Protein AF-A0A4Z1D6X9-F1 (afdb_monomer_lite)

InterPro domains:
  IPR009097 Cyclic phosphodiesterase [SSF55144] (43-127)

Structure (mmCIF, N/CA/C/O backbone):
data_AF-A0A4Z1D6X9-F1
#
_entry.id   AF-A0A4Z1D6X9-F1
#
loop_
_atom_site.group_PDB
_atom_site.id
_atom_site.type_symbol
_atom_site.label_atom_id
_atom_site.label_alt_id
_atom_site.label_comp_id
_atom_site.label_asym_id
_atom_site.label_entity_id
_atom_site.label_seq_id
_atom_site.pdbx_PDB_ins_code
_atom_site.Cartn_x
_atom_site.Cartn_y
_atom_site.Cartn_z
_atom_site.occupancy
_atom_site.B_iso_or_equiv
_atom_site.auth_seq_id
_atom_site.auth_comp_id
_atom_site.auth_asym_id
_atom_site.auth_atom_id
_atom_site.pdbx_PDB_model_num
ATOM 1 N N . MET A 1 1 ? -18.581 13.969 -8.361 1.00 32.69 1 MET A N 1
ATOM 2 C CA . MET A 1 1 ? -17.814 13.908 -7.101 1.00 32.69 1 MET A CA 1
ATOM 3 C C . MET A 1 1 ? -16.574 13.078 -7.394 1.00 32.69 1 MET A C 1
ATOM 5 O O . MET A 1 1 ? -16.764 11.910 -7.721 1.00 32.69 1 MET A O 1
ATOM 9 N N . PRO A 1 2 ? -15.353 13.636 -7.416 1.00 39.88 2 PRO A N 1
ATOM 10 C CA . PRO A 1 2 ? -14.165 12.798 -7.544 1.00 39.88 2 PRO A CA 1
ATOM 11 C C . PRO A 1 2 ? -14.148 11.840 -6.344 1.00 39.88 2 PRO A C 1
ATOM 13 O O . PRO A 1 2 ? -14.372 12.256 -5.207 1.00 39.88 2 PRO A O 1
ATOM 16 N N . GLY A 1 3 ? -14.051 10.541 -6.623 1.00 41.12 3 GLY A N 1
ATOM 17 C CA . GLY A 1 3 ? -14.199 9.493 -5.620 1.00 41.12 3 GLY A CA 1
ATOM 18 C C . GLY A 1 3 ? -13.049 9.544 -4.626 1.00 41.12 3 GLY A C 1
ATOM 19 O O . GLY A 1 3 ? -11.916 9.243 -4.984 1.00 41.12 3 GLY A O 1
ATOM 20 N N . VAL A 1 4 ? -13.347 9.921 -3.387 1.00 42.94 4 VAL A N 1
ATOM 21 C CA . VAL A 1 4 ? -12.392 9.843 -2.284 1.00 42.94 4 VAL A CA 1
ATOM 22 C C . VAL A 1 4 ? -12.178 8.371 -1.946 1.00 42.94 4 VAL A C 1
ATOM 24 O O . VAL A 1 4 ? -13.084 7.707 -1.438 1.00 42.94 4 VAL A O 1
ATOM 27 N N . LEU A 1 5 ? -10.987 7.853 -2.238 1.00 46.78 5 LEU A N 1
ATOM 28 C CA . LEU A 1 5 ? -10.574 6.523 -1.811 1.00 46.78 5 LEU A CA 1
ATOM 29 C C . LEU A 1 5 ? -9.956 6.644 -0.420 1.00 46.78 5 LEU A C 1
ATOM 31 O O . LEU A 1 5 ? -9.026 7.416 -0.198 1.00 46.78 5 LEU A O 1
ATOM 35 N N . ARG A 1 6 ? -10.487 5.875 0.529 1.00 55.25 6 ARG A N 1
ATOM 36 C CA . ARG A 1 6 ? -9.869 5.700 1.842 1.00 55.25 6 ARG A CA 1
ATOM 37 C C . ARG A 1 6 ? -9.105 4.388 1.831 1.00 55.25 6 ARG A C 1
ATOM 39 O O . ARG A 1 6 ? -9.693 3.341 1.571 1.00 55.25 6 ARG A O 1
ATOM 46 N N . VAL A 1 7 ? -7.799 4.455 2.057 1.00 56.22 7 VAL A N 1
ATOM 47 C CA . VAL A 1 7 ? -6.895 3.298 1.997 1.00 56.22 7 VAL A CA 1
ATOM 48 C C . VAL A 1 7 ? -6.182 3.178 3.333 1.00 56.22 7 VAL A C 1
ATOM 50 O O . VAL A 1 7 ? -5.858 4.193 3.940 1.00 56.22 7 VAL A O 1
ATOM 53 N N . VAL A 1 8 ? -5.932 1.954 3.799 1.00 54.38 8 VAL A N 1
ATOM 54 C CA . VAL A 1 8 ? -5.027 1.739 4.931 1.00 54.38 8 VAL A CA 1
ATOM 55 C C . VAL A 1 8 ? -3.627 1.451 4.398 1.00 54.38 8 VAL A C 1
ATOM 57 O O . VAL A 1 8 ? -3.445 0.528 3.602 1.00 54.38 8 VAL A O 1
ATOM 60 N N . GLN A 1 9 ? -2.648 2.253 4.807 1.00 56.88 9 GLN A N 1
ATOM 61 C CA . GLN A 1 9 ? -1.234 2.055 4.505 1.00 56.88 9 GLN A CA 1
ATOM 62 C C . GLN A 1 9 ? -0.450 1.722 5.772 1.00 56.88 9 GLN A C 1
ATOM 64 O O . GLN A 1 9 ? -0.833 2.078 6.880 1.00 56.88 9 GLN A O 1
ATOM 69 N N . PHE A 1 10 ? 0.666 1.031 5.596 1.00 50.34 10 PHE A N 1
ATOM 70 C CA . PHE A 1 10 ? 1.590 0.677 6.665 1.00 50.34 10 PHE A CA 1
ATOM 71 C C . PHE A 1 10 ? 2.829 1.563 6.543 1.00 50.34 10 PHE A C 1
ATOM 73 O O . PHE A 1 10 ? 3.422 1.612 5.462 1.00 50.34 10 PHE A O 1
ATOM 80 N N . ARG A 1 11 ? 3.201 2.272 7.616 1.00 44.44 11 ARG A N 1
ATOM 81 C CA . ARG A 1 11 ? 4.406 3.117 7.659 1.00 44.44 11 ARG A CA 1
ATOM 82 C C . ARG A 1 11 ? 5.425 2.612 8.681 1.00 44.44 11 ARG A C 1
ATOM 84 O O . ARG A 1 11 ? 5.118 1.794 9.547 1.00 44.44 11 ARG A O 1
ATOM 91 N N . ASP A 1 12 ? 6.636 3.133 8.517 1.00 33.41 12 ASP A N 1
ATOM 92 C CA . ASP A 1 12 ? 7.908 2.731 9.117 1.00 33.41 12 ASP A CA 1
ATOM 93 C C . ASP A 1 12 ? 8.486 1.441 8.535 1.00 33.41 12 ASP A C 1
ATOM 95 O O . ASP A 1 12 ? 7.811 0.429 8.345 1.00 33.41 12 ASP A O 1
ATOM 99 N N . ALA A 1 13 ? 9.763 1.517 8.165 1.00 29.91 13 ALA A N 1
ATOM 100 C CA . ALA A 1 13 ? 10.446 0.466 7.444 1.00 29.91 13 ALA A CA 1
ATOM 101 C C . ALA A 1 13 ? 11.910 0.276 7.894 1.00 29.91 13 ALA A C 1
ATOM 103 O O . ALA A 1 13 ? 12.824 0.586 7.146 1.00 29.91 13 ALA A O 1
ATOM 104 N N . GLU A 1 14 ? 12.114 -0.402 9.039 1.00 30.45 14 GLU A N 1
ATOM 105 C CA . GLU A 1 14 ? 13.304 -1.258 9.347 1.00 30.45 14 GLU A CA 1
ATOM 106 C C . GLU A 1 14 ? 13.014 -2.739 9.815 1.00 30.45 14 GLU A C 1
ATOM 108 O O . GLU A 1 14 ? 12.678 -2.959 10.957 1.00 30.45 14 GLU A O 1
ATOM 113 N N . GLY A 1 15 ? 13.050 -3.811 9.009 1.00 33.88 15 GLY A N 1
ATOM 114 C CA . GLY A 1 15 ? 12.368 -5.155 9.211 1.00 33.88 15 GLY A CA 1
ATOM 115 C C . GLY A 1 15 ? 11.987 -6.188 8.053 1.00 33.88 15 GLY A C 1
ATOM 116 O O . GLY A 1 15 ? 12.605 -7.237 7.982 1.00 33.88 15 GLY A O 1
ATOM 117 N N . ALA A 1 16 ? 10.970 -6.007 7.182 1.00 32.75 16 ALA A N 1
ATOM 118 C CA . ALA A 1 16 ? 10.480 -6.798 6.030 1.00 32.75 16 ALA A CA 1
ATOM 119 C C . ALA A 1 16 ? 11.434 -7.082 4.856 1.00 32.75 16 ALA A C 1
ATOM 121 O O . ALA A 1 16 ? 11.910 -6.162 4.192 1.00 32.75 16 ALA A O 1
ATOM 122 N N . VAL A 1 17 ? 11.553 -8.375 4.549 1.00 35.34 17 VAL A N 1
ATOM 123 C CA . VAL A 1 17 ? 12.313 -8.974 3.447 1.00 35.34 17 VAL A CA 1
ATOM 124 C C . VAL A 1 17 ? 11.608 -8.695 2.122 1.00 35.34 17 VAL A C 1
ATOM 126 O O . VAL A 1 17 ? 10.532 -9.227 1.855 1.00 35.34 17 VAL A O 1
ATOM 129 N N . LEU A 1 18 ? 12.236 -7.863 1.292 1.00 44.75 18 LEU A N 1
ATOM 130 C CA . LEU A 1 18 ? 11.832 -7.604 -0.089 1.00 44.75 18 LEU A CA 1
ATOM 131 C C . LEU A 1 18 ? 12.373 -8.718 -0.994 1.00 44.75 18 LEU A C 1
ATOM 133 O O . LEU A 1 18 ? 13.581 -8.817 -1.199 1.00 44.75 18 LEU A O 1
ATOM 137 N N . ALA A 1 19 ? 11.499 -9.577 -1.519 1.00 42.09 19 ALA A N 1
ATOM 138 C CA . ALA A 1 19 ? 11.876 -10.569 -2.530 1.00 42.09 19 ALA A CA 1
ATOM 139 C C . ALA A 1 19 ? 11.574 -10.070 -3.948 1.00 42.09 19 ALA A C 1
ATOM 141 O O . ALA A 1 19 ? 10.753 -9.164 -4.124 1.00 42.09 19 ALA A O 1
ATOM 142 N N . ARG A 1 20 ? 12.274 -10.682 -4.922 1.00 46.84 20 ARG A N 1
ATOM 143 C CA . ARG A 1 20 ? 12.343 -10.326 -6.353 1.00 46.84 20 ARG A CA 1
ATOM 144 C C . ARG A 1 20 ? 11.019 -9.763 -6.896 1.00 46.84 20 ARG A C 1
ATOM 146 O O . ARG A 1 20 ? 9.956 -10.276 -6.531 1.00 46.84 20 ARG A O 1
ATOM 153 N N . PRO A 1 21 ? 11.071 -8.765 -7.795 1.00 45.84 21 PRO A N 1
ATOM 154 C CA . PRO A 1 21 ? 9.869 -8.269 -8.450 1.00 45.84 21 PRO A CA 1
ATOM 155 C C . P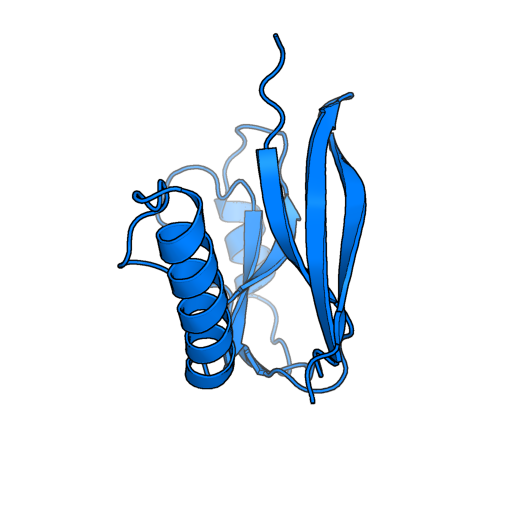RO A 1 21 ? 9.131 -9.441 -9.106 1.00 45.84 21 PRO A C 1
ATOM 157 O O . PRO A 1 21 ? 9.706 -10.192 -9.894 1.00 45.84 21 PRO A O 1
ATOM 160 N N . GLY A 1 22 ? 7.868 -9.638 -8.732 1.00 45.94 22 GLY A N 1
ATOM 161 C CA . GLY A 1 22 ? 7.003 -10.586 -9.422 1.00 45.94 22 GLY A CA 1
ATOM 162 C C . GLY A 1 22 ? 6.620 -10.003 -10.778 1.00 45.94 22 GLY A C 1
ATOM 163 O O . GLY A 1 22 ? 6.154 -8.865 -10.838 1.00 45.94 22 GLY A O 1
ATOM 164 N N . SER A 1 23 ? 6.803 -10.762 -11.857 1.00 44.12 23 SER A N 1
ATOM 165 C CA . SER A 1 23 ? 6.314 -10.376 -13.179 1.00 44.12 23 SER A CA 1
ATOM 166 C C . SER A 1 23 ? 4.787 -10.490 -13.209 1.00 44.12 23 SER A C 1
ATOM 168 O O . SER A 1 23 ? 4.211 -11.578 -13.185 1.00 44.12 23 SER A O 1
ATOM 170 N N . ALA A 1 24 ? 4.102 -9.348 -13.228 1.00 42.41 24 ALA A N 1
ATOM 171 C CA . ALA A 1 24 ? 2.705 -9.292 -13.638 1.00 42.41 24 ALA A CA 1
ATOM 172 C C . ALA A 1 24 ? 2.691 -9.266 -15.172 1.00 42.41 24 ALA A C 1
ATOM 174 O O . ALA A 1 24 ? 3.257 -8.361 -15.774 1.00 42.41 24 ALA A O 1
ATOM 175 N N . GLY A 1 25 ? 2.119 -10.294 -15.801 1.00 34.75 25 GLY A N 1
ATOM 176 C CA . GLY A 1 25 ? 2.254 -10.529 -17.240 1.00 34.75 25 GLY A CA 1
ATOM 177 C C . GLY A 1 25 ? 1.834 -9.362 -18.147 1.00 34.75 25 GLY A C 1
ATOM 178 O O . GLY A 1 25 ? 0.834 -8.702 -17.890 1.00 34.75 25 GLY A O 1
ATOM 179 N N . ALA A 1 26 ? 2.605 -9.184 -19.228 1.00 35.91 26 ALA A N 1
ATOM 180 C CA . ALA A 1 26 ? 2.327 -8.655 -20.579 1.00 35.91 26 ALA A CA 1
ATOM 181 C C . ALA A 1 26 ? 1.341 -7.482 -20.819 1.00 35.91 26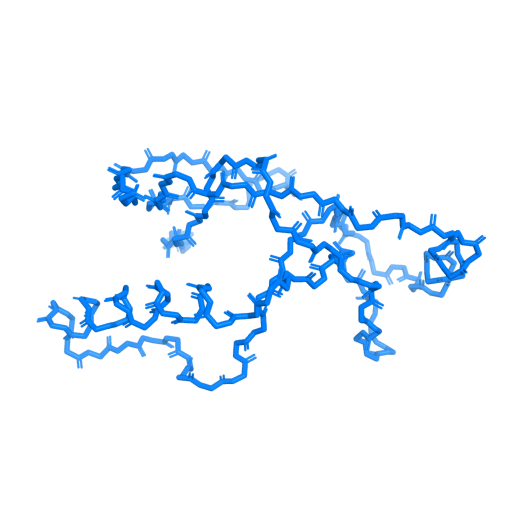 ALA A C 1
ATOM 183 O O . ALA A 1 26 ? 1.048 -7.156 -21.969 1.00 35.91 26 ALA A O 1
ATOM 184 N N . ARG A 1 27 ? 0.867 -6.776 -19.795 1.00 36.94 27 ARG A N 1
ATOM 185 C CA . ARG A 1 27 ? 0.319 -5.418 -19.912 1.00 36.94 27 ARG A CA 1
ATOM 186 C C . ARG A 1 27 ? 1.192 -4.514 -19.066 1.00 36.94 27 ARG A C 1
ATOM 188 O O . ARG A 1 27 ? 1.436 -4.861 -17.917 1.00 36.94 27 ARG A O 1
ATOM 195 N N . ALA A 1 28 ? 1.648 -3.406 -19.664 1.00 42.00 28 ALA A N 1
ATOM 196 C CA . ALA A 1 28 ? 2.564 -2.417 -19.096 1.00 42.00 28 ALA A CA 1
ATOM 197 C C . ALA A 1 28 ? 2.533 -2.440 -17.564 1.00 42.00 28 ALA A C 1
ATOM 199 O O . ALA A 1 28 ? 1.515 -2.070 -16.975 1.00 42.00 28 ALA A O 1
ATOM 200 N N . ALA A 1 29 ? 3.594 -2.938 -16.923 1.00 50.97 29 ALA A N 1
ATOM 201 C CA . ALA A 1 29 ? 3.721 -2.897 -15.480 1.00 50.97 29 ALA A CA 1
ATOM 202 C C . ALA A 1 29 ? 3.664 -1.422 -15.061 1.00 50.97 29 ALA A C 1
ATOM 204 O O . ALA A 1 29 ? 4.667 -0.718 -15.043 1.00 50.97 29 ALA A O 1
ATOM 205 N N . ARG A 1 30 ? 2.462 -0.932 -14.731 1.00 66.38 30 ARG A N 1
ATOM 206 C CA . ARG A 1 30 ? 2.230 0.450 -14.281 1.00 66.38 30 ARG A CA 1
ATOM 207 C C . ARG A 1 30 ? 2.896 0.722 -12.935 1.00 66.38 30 ARG A C 1
ATOM 209 O O . ARG A 1 30 ? 2.805 1.830 -12.418 1.00 66.38 30 ARG A O 1
ATOM 216 N N . ARG A 1 31 ? 3.523 -0.297 -12.343 1.00 74.94 31 ARG A N 1
ATOM 217 C CA . ARG A 1 31 ? 4.146 -0.249 -11.038 1.00 74.94 31 ARG A CA 1
ATOM 218 C C . ARG A 1 31 ? 5.215 -1.324 -10.887 1.00 74.94 31 ARG A C 1
ATOM 220 O O . ARG A 1 31 ? 4.933 -2.499 -11.108 1.00 74.94 31 ARG A O 1
ATOM 227 N N . ALA A 1 32 ? 6.389 -0.929 -10.413 1.00 80.19 32 ALA A N 1
ATOM 228 C CA . ALA A 1 32 ? 7.382 -1.849 -9.876 1.00 80.19 32 ALA A CA 1
ATOM 229 C C . ALA A 1 32 ? 7.158 -2.004 -8.366 1.00 80.19 32 ALA A C 1
ATOM 231 O O . ALA A 1 32 ? 6.923 -1.019 -7.659 1.00 80.19 32 ALA A O 1
ATOM 232 N N . ALA A 1 33 ? 7.213 -3.236 -7.868 1.00 83.81 33 ALA A N 1
ATOM 233 C CA . ALA A 1 33 ? 7.024 -3.538 -6.457 1.00 83.81 33 ALA A CA 1
ATOM 234 C C . ALA A 1 33 ? 7.877 -4.733 -6.030 1.00 83.81 33 ALA A C 1
ATOM 236 O O . ALA A 1 33 ? 8.150 -5.634 -6.824 1.00 83.81 33 ALA A O 1
ATOM 237 N N . PHE A 1 34 ? 8.238 -4.753 -4.756 1.00 83.00 34 PHE A N 1
ATOM 238 C CA . PHE A 1 34 ? 8.874 -5.887 -4.103 1.00 83.00 34 PHE A CA 1
ATOM 239 C C . PHE A 1 34 ? 7.858 -6.650 -3.264 1.00 83.00 34 PHE A C 1
ATOM 241 O O . PHE A 1 34 ? 7.003 -6.043 -2.619 1.00 83.00 34 PHE A O 1
ATOM 248 N N . SER A 1 35 ? 7.961 -7.977 -3.238 1.00 86.56 35 SER A N 1
ATOM 249 C CA . SER A 1 35 ? 7.096 -8.797 -2.381 1.00 86.56 35 SER A CA 1
ATOM 250 C C . SER A 1 35 ? 7.510 -8.635 -0.922 1.00 86.56 35 SER A C 1
ATOM 252 O O . SER A 1 35 ? 8.701 -8.718 -0.630 1.00 86.56 35 SER A O 1
ATOM 254 N N . ALA A 1 36 ? 6.553 -8.439 -0.015 1.00 86.50 36 ALA A N 1
ATOM 255 C CA . ALA A 1 36 ? 6.828 -8.377 1.417 1.00 86.50 36 ALA A CA 1
ATOM 256 C C . ALA A 1 36 ? 6.771 -9.788 2.017 1.00 86.50 36 ALA A C 1
ATOM 258 O O . ALA A 1 36 ? 5.742 -10.462 1.937 1.00 86.50 36 ALA A O 1
ATOM 259 N N . LEU A 1 37 ? 7.881 -10.236 2.607 1.00 84.25 37 LEU A N 1
ATOM 260 C CA . LEU A 1 37 ? 7.999 -11.548 3.237 1.00 84.25 37 LEU A CA 1
ATOM 261 C C . LEU A 1 37 ? 8.398 -11.443 4.725 1.00 84.25 37 LEU A C 1
ATOM 263 O O . LEU A 1 37 ? 9.208 -10.579 5.077 1.00 84.25 37 LEU A O 1
ATOM 267 N N . PRO A 1 38 ? 7.903 -12.362 5.583 1.00 84.94 38 PRO A N 1
ATOM 268 C CA . PRO A 1 38 ? 6.849 -13.343 5.296 1.00 84.94 38 PRO A CA 1
ATOM 269 C C . PRO A 1 38 ? 5.460 -12.671 5.202 1.00 84.94 38 PRO A C 1
ATOM 271 O O . PRO A 1 38 ? 5.213 -11.687 5.897 1.00 84.94 38 PRO A O 1
ATOM 274 N N . PRO A 1 39 ? 4.527 -13.193 4.383 1.00 81.44 39 PRO A N 1
ATOM 275 C CA . PRO A 1 39 ? 3.235 -12.537 4.158 1.00 81.44 39 PRO A CA 1
ATOM 276 C C . PRO A 1 39 ? 2.311 -12.571 5.388 1.00 81.44 39 PRO A C 1
ATOM 278 O O . PRO A 1 39 ? 1.544 -11.634 5.601 1.00 81.44 39 PRO A O 1
ATOM 281 N N . GLY A 1 40 ? 2.439 -13.595 6.242 1.00 84.94 40 GLY A N 1
ATOM 282 C CA . GLY A 1 40 ? 1.489 -13.869 7.326 1.00 84.94 40 GLY A CA 1
ATOM 283 C C . GLY A 1 40 ? 1.295 -12.727 8.329 1.00 84.94 40 GLY A C 1
ATOM 284 O O . GLY A 1 40 ? 0.180 -12.513 8.796 1.00 84.94 40 GLY A O 1
ATOM 285 N N . SER A 1 41 ? 2.341 -11.949 8.631 1.00 83.38 41 SER A N 1
ATOM 286 C CA . SER A 1 41 ? 2.219 -10.787 9.525 1.00 83.38 41 SER A CA 1
ATOM 287 C C . SER A 1 41 ? 1.359 -9.679 8.912 1.00 83.38 41 SER A C 1
ATOM 289 O O . SER A 1 41 ? 0.548 -9.076 9.607 1.00 83.38 41 SER A O 1
ATOM 291 N N . VAL A 1 42 ? 1.491 -9.436 7.605 1.00 87.62 42 VAL A N 1
ATOM 292 C CA . VAL A 1 42 ? 0.684 -8.434 6.892 1.00 87.62 42 VAL A CA 1
ATOM 293 C C . VAL A 1 42 ? -0.750 -8.935 6.709 1.00 87.62 42 VAL A C 1
ATOM 295 O O . VAL A 1 42 ? -1.698 -8.166 6.868 1.00 87.62 42 VAL A O 1
ATOM 298 N N . ASP A 1 43 ? -0.920 -10.231 6.441 1.00 89.81 43 ASP A N 1
ATOM 299 C CA . ASP A 1 43 ? -2.237 -10.858 6.307 1.00 89.81 43 ASP A CA 1
ATOM 300 C C . ASP A 1 43 ? -3.055 -10.756 7.601 1.00 89.81 43 ASP A C 1
ATOM 302 O O . ASP A 1 43 ? -4.250 -10.466 7.545 1.00 89.81 43 ASP A O 1
ATOM 306 N N . ALA A 1 44 ? -2.415 -10.924 8.765 1.00 89.75 44 ALA A N 1
ATOM 307 C CA . ALA A 1 44 ? -3.070 -10.783 10.064 1.00 89.75 44 ALA A CA 1
ATOM 308 C C . ALA A 1 44 ? -3.616 -9.363 10.282 1.00 89.75 44 ALA A C 1
ATOM 310 O O . ALA A 1 44 ? -4.783 -9.195 10.643 1.00 89.75 44 ALA A O 1
ATOM 311 N N . VAL A 1 45 ? -2.806 -8.336 10.001 1.00 89.50 45 VAL A N 1
ATOM 312 C CA . VAL A 1 45 ? -3.240 -6.941 10.159 1.00 89.50 45 VAL A CA 1
ATOM 313 C C . VAL A 1 45 ? -4.343 -6.593 9.157 1.00 89.50 45 VAL A C 1
ATOM 315 O O . VAL A 1 45 ? -5.353 -6.000 9.535 1.00 89.50 45 VAL A O 1
ATOM 318 N N . ARG A 1 46 ? -4.220 -7.033 7.896 1.00 91.25 46 ARG A N 1
ATOM 319 C CA . ARG A 1 46 ? -5.291 -6.880 6.899 1.00 91.25 46 ARG A CA 1
ATOM 320 C C . ARG A 1 46 ? -6.583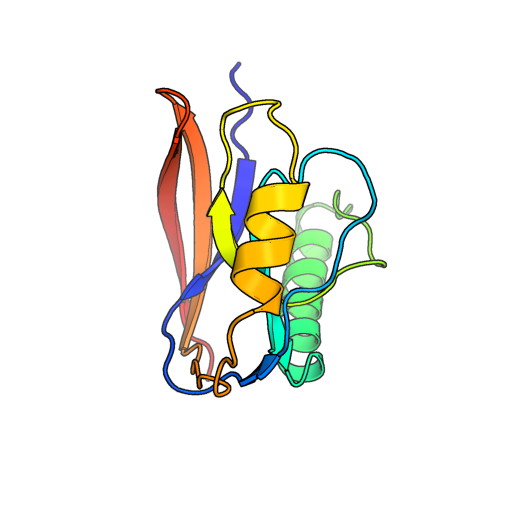 -7.563 7.348 1.00 91.25 46 ARG A C 1
ATOM 322 O O . ARG A 1 46 ? -7.655 -6.989 7.177 1.00 91.25 46 ARG A O 1
ATOM 329 N N . GLY A 1 47 ? -6.500 -8.769 7.906 1.00 92.31 47 GLY A N 1
ATOM 330 C CA . GLY A 1 47 ? -7.651 -9.499 8.435 1.00 92.31 47 GLY A CA 1
ATOM 331 C C . GLY A 1 47 ? -8.383 -8.711 9.520 1.00 92.31 47 GLY A C 1
ATOM 332 O O . GLY A 1 47 ? -9.598 -8.545 9.430 1.00 92.31 47 GLY A O 1
ATOM 333 N N . ALA A 1 48 ? -7.643 -8.154 10.482 1.00 91.88 48 ALA A N 1
ATOM 334 C CA . ALA A 1 48 ? -8.203 -7.323 11.547 1.00 91.88 48 ALA A CA 1
ATOM 335 C C . ALA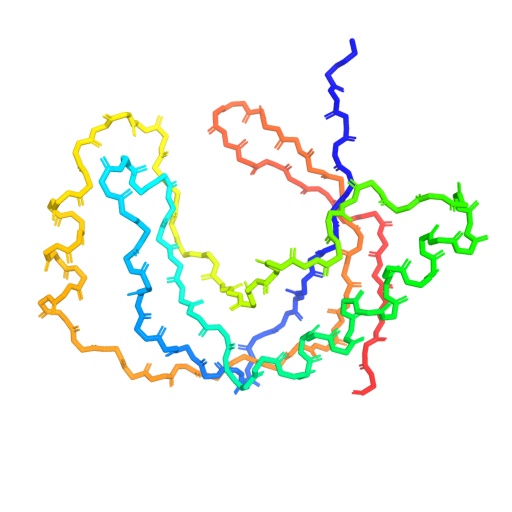 A 1 48 ? -8.882 -6.052 11.006 1.00 91.88 48 ALA A C 1
ATOM 337 O O . ALA A 1 48 ? -10.013 -5.751 11.384 1.00 91.88 48 ALA A O 1
ATOM 338 N N . ILE A 1 49 ? -8.239 -5.347 10.067 1.00 90.56 49 ILE A N 1
ATOM 339 C CA . ILE A 1 49 ? -8.815 -4.158 9.415 1.00 90.56 49 ILE A CA 1
ATOM 340 C C . ILE A 1 49 ? -10.111 -4.516 8.680 1.00 90.56 49 ILE A C 1
ATOM 342 O O . ILE A 1 49 ? -11.111 -3.817 8.815 1.00 90.56 49 ILE A O 1
ATOM 346 N N . ARG A 1 50 ? -10.121 -5.616 7.918 1.00 93.25 50 ARG A N 1
ATOM 347 C CA . ARG A 1 50 ? -11.322 -6.073 7.205 1.00 93.25 50 ARG A CA 1
ATOM 348 C C . ARG A 1 50 ? -12.455 -6.441 8.156 1.00 93.25 50 ARG A C 1
ATOM 350 O O . ARG A 1 50 ? -13.594 -6.102 7.857 1.00 93.25 50 ARG A O 1
ATOM 357 N N . GLY A 1 51 ? -12.147 -7.109 9.269 1.00 93.25 51 GLY A N 1
ATOM 358 C CA . GLY A 1 51 ? -13.121 -7.409 10.320 1.00 93.25 51 GLY A CA 1
ATOM 359 C C . GLY A 1 51 ? -13.767 -6.133 10.854 1.00 93.25 51 GLY A C 1
ATOM 360 O O . GLY A 1 51 ? -14.978 -5.985 10.762 1.00 93.25 51 GLY A O 1
ATOM 361 N N . ALA A 1 52 ? -12.947 -5.158 11.258 1.00 92.00 52 ALA A N 1
ATOM 362 C CA . ALA A 1 52 ? -13.430 -3.874 11.762 1.00 92.00 52 ALA A CA 1
ATOM 363 C C . ALA A 1 52 ? -14.271 -3.092 10.732 1.00 92.00 52 ALA A C 1
ATOM 365 O O . ALA A 1 52 ? -15.268 -2.469 11.089 1.00 92.00 52 ALA A O 1
ATOM 366 N N . ILE A 1 53 ? -13.905 -3.133 9.444 1.00 91.19 53 ILE A N 1
ATOM 367 C CA . ILE A 1 53 ? -14.724 -2.546 8.370 1.00 91.19 53 ILE A CA 1
ATOM 368 C C . ILE A 1 53 ? -16.081 -3.255 8.282 1.00 91.19 53 ILE A C 1
ATOM 370 O O . ILE A 1 53 ? -17.104 -2.584 8.175 1.00 91.19 53 ILE A O 1
ATOM 374 N N . GLY A 1 54 ? -16.094 -4.590 8.338 1.00 94.19 54 GLY A N 1
ATOM 375 C CA . GLY A 1 54 ? -17.320 -5.389 8.320 1.00 94.19 54 GLY A CA 1
ATOM 376 C C . GLY A 1 54 ? -18.236 -5.093 9.508 1.00 94.19 54 GLY A C 1
ATOM 377 O O . GLY A 1 54 ? -19.437 -4.941 9.312 1.00 94.19 54 GLY A O 1
ATOM 378 N N . ASP A 1 55 ? -17.674 -4.919 10.704 1.00 95.69 55 ASP A N 1
ATOM 379 C CA . ASP A 1 55 ? -18.436 -4.592 11.916 1.00 95.69 55 ASP A CA 1
ATOM 380 C C . ASP A 1 55 ? -19.155 -3.234 11.812 1.00 95.69 55 ASP A C 1
ATOM 382 O O . ASP A 1 55 ? -20.249 -3.065 12.349 1.00 95.69 55 ASP A O 1
ATOM 386 N N . VAL A 1 56 ? -18.555 -2.262 11.112 1.00 94.25 56 VAL A N 1
ATOM 387 C CA . VAL A 1 56 ? -19.102 -0.900 10.976 1.00 94.25 56 VAL A CA 1
ATOM 388 C C . VAL A 1 56 ? -20.008 -0.751 9.752 1.00 94.25 56 VAL A C 1
ATOM 390 O O . VAL A 1 56 ? -21.038 -0.083 9.832 1.00 94.25 56 VA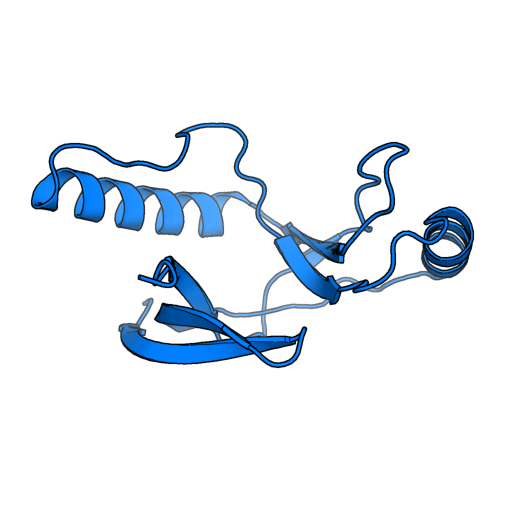L A O 1
ATOM 393 N N . LEU A 1 57 ? -19.626 -1.324 8.607 1.00 93.50 57 LEU A N 1
ATOM 394 C CA . LEU A 1 57 ? -20.311 -1.119 7.324 1.00 93.50 57 LEU A CA 1
ATOM 395 C C . LEU A 1 57 ? -21.224 -2.283 6.917 1.00 93.50 57 LEU A C 1
ATOM 397 O O . LEU A 1 57 ? -21.997 -2.137 5.973 1.00 93.50 57 LEU A O 1
ATOM 401 N N . GLY A 1 58 ? -21.128 -3.442 7.572 1.00 92.44 58 GLY A N 1
ATOM 402 C CA . GLY A 1 58 ? -21.845 -4.673 7.216 1.00 92.44 58 GLY A CA 1
ATOM 403 C C . GLY A 1 58 ? -21.288 -5.396 5.983 1.00 92.44 58 GLY A C 1
ATOM 404 O O . GLY A 1 58 ? -21.318 -6.623 5.923 1.00 92.44 58 GLY A O 1
ATOM 405 N N . GLU A 1 59 ? -20.726 -4.663 5.020 1.00 90.75 59 GLU A N 1
ATOM 406 C CA . GLU A 1 59 ? -20.082 -5.209 3.825 1.00 90.75 59 GLU A CA 1
ATOM 407 C C . GLU A 1 59 ? -18.667 -4.643 3.648 1.00 90.75 59 GLU A C 1
ATOM 409 O O . GLU A 1 59 ? -18.427 -3.442 3.787 1.00 90.75 59 GLU A O 1
ATOM 414 N N . VAL A 1 60 ? -17.719 -5.522 3.305 1.00 92.12 60 VAL A N 1
ATOM 415 C CA . VAL A 1 60 ? -16.342 -5.135 2.979 1.00 92.12 60 VAL A CA 1
ATOM 416 C C . VAL A 1 60 ? -16.186 -5.091 1.454 1.00 92.12 60 VAL A C 1
ATOM 418 O O . VAL A 1 60 ? -16.174 -6.153 0.832 1.00 92.12 60 VAL A O 1
ATOM 421 N N . PRO A 1 61 ? -16.002 -3.907 0.840 1.00 82.44 61 PRO A N 1
ATOM 422 C CA . PRO A 1 61 ? -16.022 -3.756 -0.620 1.00 82.44 61 PRO A CA 1
ATOM 423 C C . PRO A 1 61 ? -14.823 -4.397 -1.343 1.00 82.44 61 PRO A C 1
ATOM 425 O O . PRO A 1 61 ? -14.872 -4.642 -2.545 1.00 82.44 61 PRO A O 1
ATOM 428 N N . GLU A 1 62 ? -13.721 -4.670 -0.640 1.00 83.81 62 GLU A N 1
ATOM 429 C CA . GLU A 1 62 ? -12.537 -5.327 -1.205 1.00 83.81 62 GLU A CA 1
ATOM 430 C C . GLU A 1 62 ? -12.678 -6.865 -1.174 1.00 83.81 62 GLU A C 1
ATOM 432 O O . GLU A 1 62 ? -13.118 -7.432 -0.169 1.00 83.81 62 GLU A O 1
ATOM 437 N N . SER A 1 63 ? -12.197 -7.561 -2.214 1.00 88.50 63 SER A N 1
ATOM 438 C CA . SER A 1 63 ? -12.122 -9.034 -2.259 1.00 88.50 63 SER A CA 1
ATOM 439 C C . SER A 1 63 ? -11.398 -9.624 -1.045 1.00 88.50 63 SER A C 1
ATOM 441 O O . SER A 1 63 ? -10.334 -9.153 -0.646 1.00 88.50 63 SER A O 1
ATOM 443 N N . ALA A 1 64 ? -11.926 -10.706 -0.472 1.00 87.56 64 ALA A N 1
ATOM 444 C CA . ALA A 1 64 ? -11.264 -11.409 0.629 1.00 87.56 64 ALA A CA 1
ATOM 445 C C . ALA A 1 64 ? -9.958 -12.091 0.192 1.00 87.56 64 ALA A C 1
ATOM 447 O O . ALA A 1 64 ? -9.006 -12.163 0.972 1.00 87.56 64 ALA A O 1
ATOM 448 N N . THR A 1 65 ? -9.903 -12.544 -1.061 1.00 88.31 65 THR A N 1
ATOM 449 C CA . THR A 1 65 ? -8.816 -13.352 -1.620 1.00 88.31 65 THR A CA 1
ATOM 450 C C . THR A 1 65 ? -8.002 -12.572 -2.650 1.00 88.31 65 THR A C 1
ATOM 452 O O . THR A 1 65 ? -8.435 -11.544 -3.174 1.00 88.31 65 THR A O 1
ATOM 455 N N . GLY A 1 66 ? -6.800 -13.071 -2.948 1.00 85.44 66 GLY A N 1
ATOM 456 C CA . GLY A 1 66 ? -5.923 -12.501 -3.974 1.00 85.44 66 GLY A CA 1
ATOM 457 C C . GLY A 1 66 ? -5.044 -11.343 -3.498 1.00 85.44 66 GLY A C 1
ATOM 458 O O . GLY A 1 66 ? -4.237 -10.842 -4.282 1.00 85.44 66 GLY A O 1
ATOM 459 N N . PHE A 1 67 ? -5.142 -10.951 -2.225 1.00 87.44 67 PHE A N 1
ATOM 460 C CA . PHE A 1 67 ? -4.198 -10.017 -1.623 1.00 87.44 67 PHE A CA 1
ATOM 461 C C . PHE A 1 67 ? -2.787 -10.613 -1.613 1.00 87.44 67 PHE A C 1
ATOM 463 O O . PHE A 1 67 ? -2.585 -11.773 -1.258 1.00 87.44 67 PHE A O 1
ATOM 470 N N . ARG A 1 68 ? -1.813 -9.808 -2.037 1.00 87.94 68 ARG A N 1
ATOM 471 C CA . ARG A 1 68 ? -0.392 -10.161 -2.050 1.00 87.94 68 ARG A CA 1
ATOM 472 C C . ARG A 1 68 ? 0.375 -9.025 -1.382 1.00 87.94 68 ARG A C 1
ATOM 474 O O . ARG A 1 68 ? 0.446 -7.957 -1.992 1.00 87.94 68 ARG A O 1
ATOM 481 N N . PRO A 1 69 ? 0.933 -9.212 -0.177 1.00 88.06 69 PRO A N 1
ATOM 482 C CA . PRO A 1 69 ? 1.742 -8.195 0.488 1.00 88.06 69 PRO A CA 1
ATOM 483 C C . PRO A 1 69 ? 2.915 -7.737 -0.390 1.00 88.06 69 PRO A C 1
ATOM 485 O O . PRO A 1 69 ? 3.712 -8.551 -0.857 1.00 88.06 69 PRO A O 1
ATOM 488 N N . HIS A 1 70 ? 3.025 -6.433 -0.636 1.00 86.88 70 HIS A N 1
ATOM 489 C CA . HIS A 1 70 ? 4.102 -5.854 -1.439 1.00 86.88 70 HIS A CA 1
ATOM 490 C C . HIS A 1 70 ? 4.378 -4.402 -1.044 1.00 86.88 70 HIS A C 1
ATOM 492 O O . HIS A 1 70 ? 3.512 -3.724 -0.495 1.00 86.88 70 HIS A O 1
ATOM 498 N N . VAL A 1 71 ? 5.569 -3.921 -1.395 1.00 85.81 71 VAL A N 1
ATOM 499 C CA . VAL A 1 71 ? 5.966 -2.513 -1.313 1.00 85.81 71 VAL A CA 1
ATOM 500 C C . VAL A 1 71 ? 6.170 -1.989 -2.726 1.00 85.81 71 VAL A C 1
ATOM 502 O O . VAL A 1 71 ? 7.019 -2.486 -3.468 1.00 85.81 71 VAL A O 1
ATOM 505 N N . SER A 1 72 ? 5.372 -1.000 -3.112 1.00 84.88 72 SER A N 1
ATOM 506 C CA . SER A 1 72 ? 5.509 -0.300 -4.391 1.00 84.88 72 SER A CA 1
ATOM 507 C C . SER A 1 72 ? 6.719 0.631 -4.352 1.00 84.88 72 SER A C 1
ATOM 509 O O . SER A 1 72 ? 6.869 1.379 -3.392 1.00 84.88 72 SER A O 1
ATOM 511 N N . VAL A 1 73 ? 7.555 0.616 -5.392 1.00 83.75 73 VAL A N 1
ATOM 512 C CA . VAL A 1 73 ? 8.780 1.442 -5.460 1.00 83.75 73 VAL A CA 1
ATOM 513 C C . VAL A 1 73 ? 8.812 2.407 -6.636 1.00 83.75 73 VAL A C 1
ATOM 515 O O . VAL A 1 73 ? 9.536 3.394 -6.596 1.00 83.75 73 VAL A O 1
ATOM 518 N N . ALA A 1 74 ? 8.022 2.154 -7.675 1.00 81.12 74 ALA A N 1
ATOM 519 C CA . ALA A 1 74 ? 7.863 3.080 -8.787 1.00 81.12 74 ALA A CA 1
ATOM 520 C C . ALA A 1 74 ? 6.496 2.886 -9.434 1.00 81.12 74 ALA A C 1
ATOM 522 O O . ALA A 1 74 ? 5.976 1.770 -9.440 1.00 81.12 74 ALA A O 1
ATOM 523 N N . TYR A 1 75 ? 5.958 3.954 -10.017 1.00 78.50 75 TYR A N 1
ATOM 524 C CA . TYR A 1 75 ? 4.759 3.933 -10.847 1.00 78.50 75 TYR A CA 1
ATOM 525 C C . TYR A 1 75 ? 5.099 4.487 -12.230 1.00 78.50 75 TYR A C 1
ATOM 527 O O . TYR A 1 75 ? 5.836 5.464 -12.340 1.00 78.50 75 TYR A O 1
ATOM 535 N N . SER A 1 76 ? 4.559 3.869 -13.278 1.00 78.06 76 SER A N 1
ATOM 536 C CA . SER A 1 76 ? 4.607 4.415 -14.632 1.00 78.06 76 SER A CA 1
ATOM 537 C C . SER A 1 76 ? 3.289 5.115 -14.936 1.00 78.06 76 SER A C 1
ATOM 539 O O . SER A 1 76 ? 2.224 4.491 -14.894 1.00 78.06 76 SER A O 1
ATOM 541 N N . ALA A 1 77 ? 3.370 6.401 -15.273 1.00 74.25 77 ALA A N 1
ATOM 542 C CA . ALA A 1 77 ? 2.243 7.175 -15.784 1.00 74.25 77 ALA A CA 1
ATOM 543 C C . ALA A 1 77 ? 2.024 6.974 -17.297 1.00 74.25 77 ALA A C 1
ATOM 545 O O . ALA A 1 77 ? 1.002 7.404 -17.823 1.00 74.25 77 ALA A O 1
ATOM 546 N N . SER A 1 78 ? 2.948 6.298 -17.993 1.00 71.75 78 SER A N 1
ATOM 547 C CA . SER A 1 78 ? 2.889 6.074 -19.439 1.00 71.75 78 SER A CA 1
ATOM 548 C C . SER A 1 78 ? 2.500 4.638 -19.800 1.00 71.75 78 SER A C 1
ATOM 550 O O . SER A 1 78 ? 2.806 3.682 -19.081 1.00 71.75 78 SER A O 1
ATOM 552 N N . ASP A 1 79 ? 1.860 4.489 -20.963 1.00 71.88 79 ASP A N 1
ATOM 553 C CA . ASP A 1 79 ? 1.446 3.204 -21.549 1.00 71.88 79 ASP A CA 1
ATOM 554 C C . ASP A 1 79 ? 2.572 2.526 -22.359 1.00 71.88 79 ASP A C 1
ATOM 556 O O . ASP A 1 79 ? 2.321 1.717 -23.253 1.00 71.88 79 ASP A O 1
ATOM 560 N N . GLY A 1 80 ? 3.829 2.872 -22.067 1.00 77.94 80 GLY A N 1
ATOM 561 C CA . GLY A 1 80 ? 5.001 2.325 -22.744 1.00 77.94 80 GLY A CA 1
ATOM 562 C C . GLY A 1 80 ? 5.238 0.833 -22.460 1.00 77.94 80 GLY A C 1
ATOM 563 O O . GLY A 1 80 ? 4.655 0.258 -21.535 1.00 77.94 80 GLY A O 1
ATOM 564 N N . PRO A 1 81 ? 6.114 0.181 -23.244 1.00 79.81 81 PRO A N 1
ATOM 565 C CA . PRO A 1 81 ? 6.464 -1.217 -23.023 1.00 79.81 81 PRO A CA 1
ATOM 566 C C . PRO A 1 81 ? 7.143 -1.407 -21.659 1.00 79.81 81 PRO A C 1
ATOM 568 O O . PRO A 1 81 ? 8.037 -0.650 -21.290 1.00 79.81 81 PRO A O 1
ATOM 571 N N . ALA A 1 82 ? 6.752 -2.456 -20.931 1.00 77.31 82 ALA A N 1
ATOM 572 C CA . ALA A 1 82 ? 7.363 -2.810 -19.645 1.00 77.31 82 ALA A CA 1
ATOM 573 C C . ALA A 1 82 ? 8.723 -3.505 -19.788 1.00 77.31 82 ALA A C 1
ATOM 575 O O . ALA A 1 82 ? 9.534 -3.437 -18.868 1.00 77.31 82 ALA A O 1
ATOM 576 N N . ALA A 1 83 ? 8.976 -4.146 -20.935 1.00 82.62 83 ALA A N 1
ATOM 577 C CA . ALA A 1 83 ? 10.138 -5.008 -21.146 1.00 82.62 83 ALA A CA 1
ATOM 578 C C . ALA A 1 83 ? 11.486 -4.348 -20.783 1.00 82.62 83 ALA A C 1
ATOM 580 O O . ALA A 1 83 ? 12.243 -4.971 -20.045 1.00 82.62 83 ALA A O 1
ATOM 581 N N . PRO A 1 84 ? 11.775 -3.079 -21.148 1.00 84.38 84 PRO A N 1
ATOM 582 C CA . PRO A 1 84 ? 13.039 -2.447 -20.758 1.00 84.38 84 PRO A CA 1
ATOM 583 C C . PRO A 1 84 ? 13.210 -2.305 -19.238 1.00 84.38 84 PRO A C 1
ATOM 585 O O . PRO A 1 84 ? 14.319 -2.405 -18.717 1.00 84.38 84 PRO A O 1
ATOM 588 N N . VAL A 1 85 ? 12.112 -2.076 -18.511 1.00 82.44 85 VAL A N 1
ATOM 589 C CA . VAL A 1 85 ? 12.128 -1.989 -17.044 1.00 82.44 85 VAL A CA 1
ATOM 590 C C . VAL A 1 85 ? 12.327 -3.377 -16.443 1.00 82.44 85 VAL A C 1
ATOM 592 O O . VAL A 1 85 ? 13.127 -3.536 -15.525 1.00 82.44 85 VAL A O 1
ATOM 595 N N . GLU A 1 86 ? 11.634 -4.386 -16.971 1.00 82.12 86 GLU A N 1
ATOM 596 C CA . GLU A 1 86 ? 11.781 -5.777 -16.537 1.00 82.12 86 GLU A CA 1
ATOM 597 C C . GLU A 1 86 ? 13.216 -6.280 -16.735 1.00 82.12 86 GLU A C 1
ATOM 599 O O . GLU A 1 86 ? 13.796 -6.836 -15.805 1.00 82.12 86 GLU A O 1
ATOM 604 N N . GLU A 1 87 ? 13.820 -6.018 -17.894 1.00 84.31 87 GLU A N 1
ATOM 605 C CA . GLU A 1 87 ? 15.212 -6.365 -18.201 1.00 84.31 87 GLU A CA 1
ATOM 606 C C . GLU A 1 87 ? 16.196 -5.654 -17.266 1.00 84.31 87 GLU A C 1
ATOM 608 O O . GLU A 1 87 ? 17.083 -6.291 -16.694 1.00 84.31 87 GLU A O 1
ATOM 613 N N . ALA A 1 88 ? 16.011 -4.349 -17.041 1.00 86.50 88 ALA A N 1
ATOM 614 C CA . ALA A 1 88 ? 16.861 -3.578 -16.137 1.00 86.50 88 ALA A CA 1
ATOM 615 C C . ALA A 1 88 ? 16.778 -4.074 -14.683 1.00 86.50 88 ALA A C 1
ATOM 617 O O . ALA A 1 88 ? 17.787 -4.085 -13.974 1.00 86.50 88 ALA A O 1
ATOM 618 N N . LEU A 1 89 ? 15.590 -4.493 -14.235 1.00 84.50 89 LEU A N 1
ATOM 619 C CA . LEU A 1 89 ? 15.396 -5.091 -12.914 1.00 84.50 89 LEU A CA 1
ATOM 620 C C . LEU A 1 89 ? 15.976 -6.511 -12.845 1.00 84.50 89 LEU A C 1
ATOM 622 O O . LEU A 1 89 ? 16.581 -6.865 -11.837 1.00 84.50 89 LEU A O 1
ATOM 626 N N . ALA A 1 90 ? 15.827 -7.319 -13.896 1.00 84.38 90 ALA A N 1
ATOM 627 C CA . ALA A 1 90 ? 16.347 -8.685 -13.947 1.00 84.38 90 ALA A CA 1
ATOM 628 C C . ALA A 1 90 ? 17.883 -8.735 -13.981 1.00 84.38 90 ALA A C 1
ATOM 630 O O . ALA A 1 90 ? 18.475 -9.661 -13.429 1.00 84.38 90 ALA A O 1
ATOM 631 N N . ALA A 1 91 ? 18.520 -7.726 -14.580 1.00 90.19 91 ALA A N 1
ATOM 632 C CA . ALA A 1 91 ? 19.972 -7.590 -14.657 1.00 90.19 91 ALA A CA 1
ATOM 633 C C . ALA A 1 91 ? 20.637 -7.178 -13.328 1.00 90.19 91 ALA A C 1
ATOM 635 O O . ALA A 1 91 ? 21.860 -7.051 -13.270 1.00 90.19 91 ALA A O 1
ATOM 636 N N . ARG A 1 92 ? 19.858 -6.936 -12.264 1.00 86.88 92 ARG A N 1
ATOM 637 C CA . ARG A 1 92 ? 20.367 -6.534 -10.949 1.00 86.88 92 ARG A CA 1
ATOM 638 C C . ARG A 1 92 ? 20.020 -7.555 -9.878 1.00 86.88 92 ARG A C 1
ATOM 640 O O . ARG A 1 92 ? 18.928 -8.119 -9.846 1.00 86.88 92 ARG A O 1
ATOM 647 N N . GLU A 1 93 ? 20.947 -7.728 -8.946 1.00 86.00 93 GLU A N 1
ATOM 648 C CA . GLU A 1 93 ? 20.669 -8.408 -7.690 1.00 86.00 93 GLU A CA 1
ATOM 649 C C . GLU A 1 93 ? 20.231 -7.392 -6.639 1.00 86.00 93 GLU A C 1
ATOM 651 O O . GLU A 1 93 ? 20.827 -6.325 -6.485 1.00 86.00 93 GLU A O 1
ATOM 656 N N . PHE A 1 94 ? 19.171 -7.736 -5.912 1.00 82.81 94 PHE A N 1
ATOM 657 C CA . PHE A 1 94 ? 18.665 -6.944 -4.802 1.00 82.81 94 PHE A CA 1
ATOM 658 C C . PHE A 1 94 ? 18.805 -7.768 -3.533 1.00 82.81 94 PHE A C 1
ATOM 660 O O . PHE A 1 94 ? 18.162 -8.811 -3.388 1.00 82.81 94 PHE A O 1
ATOM 667 N N . SER A 1 95 ? 19.631 -7.291 -2.607 1.00 83.25 95 SER A N 1
ATOM 668 C CA . SER A 1 95 ? 19.630 -7.821 -1.249 1.00 83.25 95 SER A CA 1
ATOM 669 C C . SER A 1 95 ? 18.281 -7.512 -0.604 1.00 83.25 95 SER A C 1
ATOM 671 O O . SER A 1 95 ? 17.808 -6.376 -0.722 1.00 83.25 95 SER A O 1
ATOM 673 N N . PRO A 1 96 ? 17.649 -8.472 0.090 1.00 82.62 96 PRO A N 1
ATOM 674 C CA . PRO A 1 96 ? 16.422 -8.182 0.799 1.00 82.62 96 PRO A CA 1
ATOM 675 C C . PRO A 1 96 ? 16.644 -7.069 1.816 1.00 82.62 96 PRO A C 1
ATOM 677 O O . PRO A 1 96 ? 17.521 -7.162 2.677 1.00 82.62 96 PRO A O 1
ATOM 680 N N . ALA A 1 97 ? 15.837 -6.018 1.713 1.00 83.56 97 ALA A N 1
ATOM 681 C CA . ALA A 1 97 ? 15.766 -5.020 2.762 1.00 83.56 97 ALA A CA 1
ATOM 682 C C . ALA A 1 97 ? 15.043 -5.609 3.965 1.00 83.56 97 ALA A C 1
ATOM 684 O O . ALA A 1 97 ? 14.486 -6.701 3.909 1.00 83.56 97 ALA A O 1
ATOM 685 N N . ARG A 1 98 ? 15.054 -4.866 5.055 1.00 83.44 98 ARG A N 1
ATOM 686 C CA . ARG A 1 98 ? 14.181 -5.101 6.178 1.00 83.44 98 ARG A CA 1
ATOM 687 C C . ARG A 1 98 ? 13.391 -3.772 6.354 1.00 83.44 98 ARG A C 1
ATOM 689 O O . ARG A 1 98 ? 14.041 -2.779 6.632 1.00 83.44 98 ARG A O 1
ATOM 696 N N . ALA A 1 99 ? 12.038 -3.772 6.376 1.00 81.69 99 ALA A N 1
ATOM 697 C CA . ALA A 1 99 ? 11.049 -2.840 7.028 1.00 81.69 99 ALA A CA 1
ATOM 698 C C . ALA A 1 99 ? 10.194 -3.227 8.338 1.00 81.69 99 ALA A C 1
ATOM 700 O O . ALA A 1 99 ? 9.391 -4.155 8.293 1.00 81.69 99 ALA A O 1
ATOM 701 N N . ARG A 1 100 ? 10.270 -2.538 9.500 1.00 85.50 100 ARG A N 1
ATOM 702 C CA . ARG A 1 100 ? 9.437 -2.712 10.724 1.00 85.50 100 ARG A CA 1
ATOM 703 C C . ARG A 1 100 ? 8.347 -1.683 10.661 1.00 85.50 100 ARG A C 1
ATOM 705 O O . ARG A 1 100 ? 8.617 -0.500 10.835 1.00 85.50 100 ARG A O 1
ATOM 712 N N . VAL A 1 101 ? 7.142 -2.192 10.506 1.00 85.44 101 VAL A N 1
ATOM 713 C CA . VAL A 1 101 ? 5.925 -1.404 10.521 1.00 85.44 101 VAL A CA 1
ATOM 714 C C . VAL A 1 101 ? 5.485 -1.238 11.968 1.00 85.44 101 VAL A C 1
ATOM 716 O O . VAL A 1 101 ? 5.231 -2.231 12.650 1.00 85.44 101 VAL A O 1
ATOM 719 N N . SER A 1 102 ? 5.425 0.007 12.434 1.00 89.06 102 SER A N 1
ATOM 720 C CA . SER A 1 102 ? 5.027 0.346 13.808 1.00 89.06 102 SER A CA 1
ATOM 721 C C . SER A 1 102 ? 3.578 0.822 13.901 1.00 89.06 102 SER A C 1
ATOM 723 O O . SER A 1 102 ? 3.035 0.958 14.992 1.00 89.06 102 SER A O 1
ATOM 725 N N . SER A 1 103 ? 2.952 1.119 12.762 1.00 89.94 103 SER A N 1
ATOM 726 C CA . SER A 1 103 ? 1.630 1.729 12.710 1.00 89.94 103 SER A CA 1
ATOM 727 C C . SER A 1 103 ? 0.899 1.414 11.404 1.00 89.94 103 SER A C 1
ATOM 729 O O . SER A 1 103 ? 1.500 1.094 10.373 1.00 89.94 103 SER A O 1
ATOM 731 N N . ALA A 1 104 ? -0.425 1.506 11.463 1.00 90.06 104 ALA A N 1
ATOM 732 C CA . ALA A 1 104 ? -1.313 1.507 10.313 1.00 90.06 104 ALA A CA 1
ATOM 733 C C . ALA A 1 104 ? -1.981 2.881 10.198 1.00 90.06 104 ALA A C 1
ATOM 735 O O . ALA A 1 104 ? -2.522 3.404 11.172 1.00 90.06 104 ALA A O 1
ATOM 736 N N . GLU A 1 105 ? -1.962 3.461 9.007 1.00 90.44 105 GLU A N 1
ATOM 737 C CA . GLU A 1 105 ? -2.546 4.763 8.713 1.00 90.44 105 GLU A CA 1
ATOM 738 C C . GLU A 1 105 ? -3.771 4.605 7.826 1.00 90.44 105 GLU A C 1
ATOM 740 O O . GLU A 1 105 ? -3.684 4.028 6.745 1.00 90.44 105 GLU A O 1
ATOM 745 N N . LEU A 1 106 ? -4.899 5.169 8.244 1.00 90.75 106 LEU A N 1
ATOM 746 C CA . LEU A 1 106 ? -6.000 5.460 7.340 1.00 90.75 106 LEU A CA 1
ATOM 747 C C . LEU A 1 106 ? -5.655 6.745 6.592 1.00 90.75 106 LEU A C 1
ATOM 749 O O . LEU A 1 106 ? -5.497 7.794 7.213 1.00 90.75 106 LEU A O 1
ATOM 753 N N . ILE A 1 107 ? -5.553 6.665 5.271 1.00 91.06 107 ILE A N 1
ATOM 754 C CA . ILE A 1 107 ? -5.252 7.803 4.405 1.00 91.06 107 ILE A CA 1
ATOM 755 C C . ILE A 1 107 ? -6.449 8.160 3.531 1.00 91.06 107 ILE A C 1
ATOM 757 O O . ILE A 1 107 ? -7.253 7.299 3.156 1.00 91.06 107 ILE A O 1
ATOM 761 N N . VAL A 1 108 ? -6.531 9.435 3.176 1.00 88.88 108 VAL A N 1
ATOM 762 C CA . VAL A 1 108 ? -7.370 9.933 2.090 1.00 88.88 108 VAL A CA 1
ATOM 763 C C . VAL A 1 108 ? -6.458 10.082 0.881 1.00 88.88 108 VAL A C 1
ATOM 765 O O . VAL A 1 108 ? -5.508 10.860 0.927 1.00 88.88 108 VAL A O 1
ATOM 768 N N . ILE A 1 109 ? -6.689 9.288 -0.167 1.00 86.81 109 ILE A N 1
ATOM 769 C CA . ILE A 1 109 ? -5.849 9.300 -1.368 1.00 86.81 109 ILE A CA 1
ATOM 770 C C . ILE A 1 109 ? -6.607 9.866 -2.562 1.00 86.81 109 ILE A C 1
ATOM 772 O O . ILE A 1 109 ? -7.740 9.477 -2.862 1.00 86.81 109 ILE A O 1
ATOM 776 N N . HIS A 1 110 ? -5.928 10.770 -3.253 1.00 83.19 110 HIS A N 1
ATOM 777 C CA . HIS A 1 110 ? -6.368 11.457 -4.448 1.00 83.19 110 HIS A CA 1
ATOM 778 C C . HIS A 1 110 ? -5.363 11.205 -5.572 1.00 83.19 110 HIS A C 1
ATOM 780 O O . HIS A 1 110 ? -4.211 10.824 -5.343 1.00 83.19 110 HIS A O 1
ATOM 786 N N . ARG A 1 111 ? -5.819 11.373 -6.813 1.00 78.88 111 ARG A N 1
ATOM 787 C CA . ARG A 1 111 ? -4.949 11.321 -7.988 1.00 78.88 111 ARG A CA 1
ATOM 788 C C . ARG A 1 111 ? -5.036 12.645 -8.729 1.00 78.88 111 ARG A C 1
ATOM 790 O O . ARG A 1 111 ? -5.682 12.731 -9.773 1.00 78.88 111 ARG A O 1
ATOM 797 N N . ASP A 1 112 ? -4.399 13.648 -8.149 1.00 79.88 112 ASP A N 1
ATOM 798 C CA . ASP A 1 112 ? -4.322 14.997 -8.690 1.00 79.88 112 ASP A CA 1
ATOM 799 C C . ASP A 1 112 ? -2.981 15.181 -9.416 1.00 79.88 112 ASP A C 1
ATOM 801 O O . ASP A 1 112 ? -2.002 14.495 -9.127 1.00 79.88 112 ASP A O 1
ATOM 805 N N . ASN A 1 113 ? -2.936 16.045 -10.434 1.00 73.69 113 ASN A N 1
ATOM 806 C CA . ASN A 1 113 ? -1.702 16.358 -11.176 1.00 73.69 113 ASN A CA 1
ATOM 807 C C . ASN A 1 113 ? -0.955 15.127 -11.737 1.00 73.69 113 ASN A C 1
ATOM 809 O O . ASN A 1 113 ? 0.272 15.089 -11.763 1.00 73.69 113 ASN A O 1
ATOM 813 N N . GLU A 1 114 ? -1.700 14.095 -12.152 1.00 74.31 114 GLU A N 1
ATOM 814 C CA . GLU A 1 114 ? -1.165 12.805 -12.626 1.00 74.31 114 GLU A CA 1
ATOM 815 C C . GLU A 1 114 ? -0.353 12.011 -11.582 1.00 74.31 114 GLU A C 1
ATOM 817 O O . GLU A 1 114 ? 0.184 10.945 -11.898 1.00 74.31 114 GLU A O 1
ATOM 822 N N . MET A 1 115 ? -0.343 12.454 -10.324 1.00 71.69 115 MET A N 1
ATOM 823 C CA . MET A 1 115 ? 0.390 11.861 -9.212 1.00 71.69 115 MET A CA 1
ATOM 824 C C . MET A 1 115 ? -0.571 11.403 -8.111 1.00 71.69 115 MET A C 1
ATOM 826 O O . MET A 1 115 ? -1.710 11.849 -8.019 1.00 71.69 115 MET A O 1
ATOM 830 N N . TYR A 1 116 ? -0.135 10.453 -7.286 1.00 78.31 116 TYR A N 1
ATOM 831 C CA . TYR A 1 116 ? -0.859 10.152 -6.058 1.00 78.31 116 TYR A CA 1
ATOM 832 C C . TYR A 1 116 ? -0.527 11.211 -5.013 1.00 78.31 116 TYR A C 1
ATOM 834 O O . TYR A 1 116 ? 0.633 11.364 -4.639 1.00 78.31 116 TYR A O 1
ATOM 842 N N . GLU A 1 117 ? -1.557 11.892 -4.533 1.00 83.25 117 GLU A N 1
ATOM 843 C CA . GLU A 1 117 ? -1.489 12.803 -3.397 1.00 83.25 117 GLU A CA 1
ATOM 844 C C . GLU A 1 117 ? -2.291 12.178 -2.256 1.00 83.25 117 GLU A C 1
ATOM 846 O O . GLU A 1 117 ? -3.352 11.589 -2.479 1.00 83.25 117 GLU A O 1
ATOM 851 N N . TRP A 1 118 ? -1.773 12.229 -1.032 1.00 88.81 118 TRP A N 1
ATOM 852 C CA . TRP A 1 118 ? -2.475 11.658 0.110 1.00 88.81 118 TRP A CA 1
ATOM 853 C C . TRP A 1 118 ? -2.236 12.438 1.391 1.00 88.81 118 TRP A C 1
ATOM 855 O O . TRP A 1 118 ? -1.145 12.950 1.644 1.00 88.81 118 TRP A O 1
ATOM 865 N N . GLU A 1 119 ? -3.261 12.438 2.232 1.00 92.19 119 GLU A N 1
ATOM 866 C CA . GLU A 1 119 ? -3.214 12.928 3.604 1.00 92.19 119 GLU A CA 1
ATOM 867 C C . GLU A 1 119 ? -3.532 11.794 4.580 1.00 92.19 119 GLU A C 1
ATOM 869 O O . GLU A 1 119 ? -4.328 10.893 4.294 1.00 92.19 119 GLU A O 1
ATOM 874 N N . THR A 1 120 ? -2.896 11.826 5.748 1.00 93.38 120 THR A N 1
ATOM 875 C CA . THR A 1 120 ? -3.194 10.884 6.827 1.00 93.38 120 THR A CA 1
ATOM 876 C C . THR A 1 120 ? -4.442 11.363 7.566 1.00 93.38 120 THR A C 1
ATOM 878 O O . THR A 1 120 ? -4.459 12.454 8.125 1.00 93.38 120 THR A O 1
ATOM 881 N N . PHE A 1 121 ? -5.485 10.536 7.580 1.00 93.19 121 PHE A N 1
ATOM 882 C CA . PHE A 1 121 ? -6.728 10.793 8.308 1.00 93.19 121 PHE A CA 1
ATOM 883 C C . PHE A 1 121 ? -6.642 10.320 9.761 1.00 93.19 121 PHE A C 1
ATOM 885 O O . PHE A 1 121 ? -7.113 10.999 10.670 1.00 93.19 121 PHE A O 1
ATOM 892 N N . ALA A 1 122 ? -6.055 9.143 9.986 1.00 91.88 122 ALA A N 1
ATOM 893 C CA . ALA A 1 122 ? -5.846 8.587 11.317 1.00 91.88 122 ALA A CA 1
ATOM 894 C C . ALA A 1 122 ? -4.650 7.631 11.327 1.00 91.88 122 ALA A C 1
ATOM 896 O O . ALA A 1 122 ? -4.379 6.971 10.326 1.00 91.88 122 ALA A O 1
ATOM 897 N N . THR A 1 123 ? -3.997 7.503 12.479 1.00 91.81 123 THR A N 1
ATOM 898 C CA . THR A 1 123 ? -2.889 6.565 12.701 1.00 91.81 123 THR A CA 1
ATOM 899 C C . THR A 1 123 ? -3.206 5.685 13.900 1.00 91.81 123 THR A C 1
ATOM 901 O O . THR A 1 123 ? -3.630 6.177 14.945 1.00 91.81 123 THR A O 1
ATOM 904 N N . VAL A 1 124 ? -2.981 4.383 13.756 1.00 90.12 124 VAL A N 1
ATOM 905 C CA . VAL A 1 124 ? -3.147 3.383 14.811 1.00 90.12 124 VAL A CA 1
ATOM 906 C C . VAL A 1 124 ? -1.797 2.706 15.043 1.00 90.12 124 VAL A C 1
ATOM 908 O O . VAL A 1 124 ? -1.253 2.131 14.097 1.00 90.12 124 VAL A O 1
ATOM 911 N N . PRO A 1 125 ? -1.229 2.755 16.260 1.00 90.44 125 PRO A N 1
ATOM 912 C CA . PRO A 1 125 ? -0.003 2.030 16.559 1.00 90.44 125 PRO A CA 1
ATOM 913 C C . PRO A 1 125 ? -0.238 0.515 16.497 1.00 90.44 125 PRO A C 1
ATOM 915 O O . PRO A 1 125 ? -1.284 0.006 16.901 1.00 90.44 125 PRO A O 1
ATOM 918 N N . LEU A 1 126 ? 0.763 -0.198 16.001 1.00 83.12 126 LEU A N 1
ATOM 919 C CA . LEU A 1 126 ? 0.899 -1.646 16.061 1.00 83.12 126 LEU A CA 1
ATOM 920 C C . LEU A 1 126 ? 1.883 -1.958 17.199 1.00 83.12 126 LEU A C 1
ATOM 922 O O . LEU A 1 126 ? 2.868 -1.239 17.369 1.00 83.12 126 LEU A O 1
ATOM 926 N N . GLY A 1 127 ? 1.570 -2.976 18.005 1.00 70.69 127 GLY A N 1
ATOM 927 C CA . GLY A 1 127 ? 2.316 -3.328 19.225 1.00 70.69 127 GLY A CA 1
ATOM 928 C C . GLY A 1 127 ? 3.812 -3.560 19.027 1.00 70.69 127 GLY A C 1
ATOM 929 O O . GLY A 1 127 ? 4.207 -4.109 17.974 1.00 70.69 127 GLY A O 1
#

pLDDT: mean 75.55, std 19.17, range [29.91, 95.69]

Sequence (127 aa):
MPGVLRVVQFRDAEGAVLARPGSAGARAARRAAFSALPPGSVDAVRGAIRGAIGDVLGEVPESATGFRPHVSVAYSASDGPAAPVEEALAAREFSPARARVSSAELIVIHRDNEMYEWETFATVPLG

Seco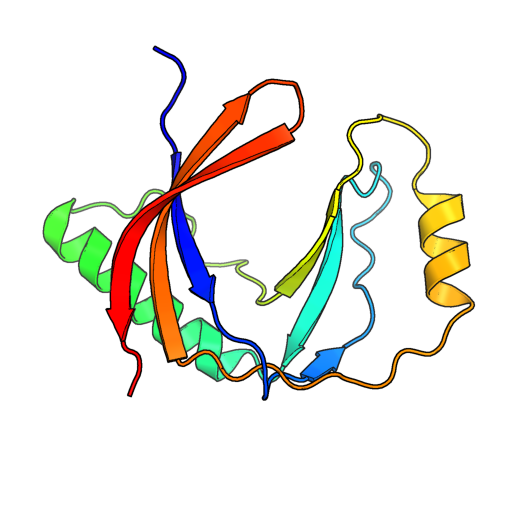ndary structure (DSSP, 8-state):
----EEEEEEE--SB-EEE------SS--SEEEEEEESHHHHHHHHHHHHHHHHHHHSS--S-SS----EEEEEE--S---SHHHHHHHHTS--PPP-B---EEEEEEEEEETTEEEEEEEEEEE--

Radius of gyration: 16.24 Å; chains: 1; bounding box: 42×30×42 Å

Foldseek 3Di:
DQDWDWDKDFDFFAAWWFAAFDDPDDFACQWTKTFTPPCVVVLVVVVVVQVVCCVPPVDRPDDPDDDTHIGTDDGHLDRDDNVVVVVVSVPDDDGTGGIDGQKMFTWGWDCPPVRIDIDTPDIDTDD

Organism: NCBI:txid2340725